Protein AF-A0A2V9WDT1-F1 (afdb_monomer_lite)

Radius of gyration: 17.05 Å; chains: 1; bounding box: 55×45×39 Å

pLDDT: mean 80.48, std 21.96, range [27.81, 98.38]

Sequence (178 aa):
SMLFNLETAIVSGTDRYPEKAPFDPPRQFPELLFRSRPVDPTNGVYPMIRESLRLLGMDITHFDSREWNPMGELISPGDRVLIKPNFVLHWNAGGGPLEAVVTHASVLRGLADYVLIALKGQGSLIIGDAPQMNCDLPTLFSRNGLEPVQLKGSSLLSSIFGKNKLITRLGSCGNASA

Foldseek 3Di:
DPDDDPQFDDDDWDPDADDDPPLAALADQQQFPDRPADHDVNHRVLVRLLVRLCSSVQQVVQPSHNLDQSCQVPAAAQDEAEDEWQDAALDDPVNDDPVVRTPANSNVLNVVRSNCSNNVLHHEYEYEYEYDLPHPPVSSCVRRVNPPDDADDDDRCCSSPNPRDHHYDYDYPDDPPD

Secondary structure (DSSP, 8-state):
---S----------SS---STT---SS--TT-S-TT----TT-THHHHHHHHHHHTTTTGGGTTSTT--TTTTT--TT-EEEE---B--SS-TTSS-GGGTB--HHHHHHHHHHHHHHHTTSSEEEE-----TT--HHHHHHHTT-TT--SSS-SHHHHHH-SS--------------

Structure (mmCIF, N/CA/C/O backbone):
data_AF-A0A2V9WDT1-F1
#
_entry.id   AF-A0A2V9WDT1-F1
#
loop_
_atom_site.group_PDB
_atom_site.id
_atom_site.type_symbol
_atom_site.label_atom_id
_atom_site.label_alt_id
_atom_site.label_comp_id
_atom_site.label_asym_id
_atom_site.label_entity_id
_atom_site.label_seq_id
_atom_site.pdbx_PDB_ins_code
_atom_site.Cartn_x
_atom_site.Cartn_y
_atom_site.Cartn_z
_atom_site.occupancy
_atom_site.B_iso_or_equiv
_atom_site.auth_seq_id
_atom_site.auth_comp_id
_atom_site.auth_asym_id
_atom_site.auth_atom_id
_atom_site.pdbx_PDB_model_num
ATOM 1 N N . SER A 1 1 ? 11.421 -26.330 14.682 1.00 53.47 1 SER A N 1
ATOM 2 C CA . SER A 1 1 ? 9.993 -26.550 14.385 1.00 53.47 1 SER A CA 1
ATOM 3 C C . SER A 1 1 ? 9.350 -25.184 14.234 1.00 53.47 1 SER A C 1
ATOM 5 O O . SER A 1 1 ? 9.122 -24.552 15.254 1.00 53.47 1 SER A O 1
ATOM 7 N N . MET A 1 2 ? 9.229 -24.635 13.018 1.00 46.28 2 MET A N 1
ATOM 8 C CA . MET A 1 2 ? 8.705 -23.263 12.855 1.00 46.28 2 MET A CA 1
ATOM 9 C C . MET A 1 2 ? 8.162 -22.956 11.443 1.00 46.28 2 MET A C 1
ATOM 11 O O . MET A 1 2 ? 8.304 -21.846 10.957 1.00 46.28 2 MET A O 1
ATOM 15 N N . LEU A 1 3 ? 7.561 -23.943 10.767 1.00 50.88 3 LEU A N 1
ATOM 16 C CA . LEU A 1 3 ? 6.839 -23.746 9.496 1.00 50.88 3 LEU A CA 1
ATOM 17 C C . LEU A 1 3 ? 5.653 -24.722 9.395 1.00 50.88 3 LEU A C 1
ATOM 19 O O . LEU A 1 3 ? 5.509 -25.446 8.417 1.00 50.88 3 LEU A O 1
ATOM 23 N N . PHE A 1 4 ? 4.826 -24.794 10.435 1.00 53.06 4 PHE A N 1
ATOM 24 C CA . PHE A 1 4 ? 3.514 -25.430 10.323 1.00 53.06 4 PHE A CA 1
ATOM 25 C C . PHE A 1 4 ? 2.459 -24.327 10.458 1.00 53.06 4 PHE A C 1
ATOM 27 O O . PHE A 1 4 ? 2.575 -23.500 11.357 1.00 53.06 4 PHE A O 1
ATOM 34 N N . ASN A 1 5 ? 1.489 -24.323 9.536 1.00 59.03 5 ASN A N 1
ATOM 35 C CA . ASN A 1 5 ? 0.434 -23.316 9.316 1.00 59.03 5 ASN A CA 1
ATOM 36 C C . ASN A 1 5 ? 0.872 -22.022 8.604 1.00 59.03 5 ASN A C 1
ATOM 38 O O . ASN A 1 5 ? 0.781 -20.929 9.152 1.00 59.03 5 ASN A O 1
ATOM 42 N N . LEU A 1 6 ? 1.304 -22.138 7.344 1.00 70.88 6 LEU A N 1
ATOM 43 C CA . LEU A 1 6 ? 1.317 -20.995 6.423 1.00 70.88 6 LEU A CA 1
ATOM 44 C C . LEU A 1 6 ? -0.105 -20.773 5.899 1.00 70.88 6 LEU A C 1
ATOM 46 O O . LEU A 1 6 ? -0.517 -21.398 4.920 1.00 70.88 6 LEU A O 1
ATOM 50 N N . GLU A 1 7 ? -0.861 -19.896 6.549 1.00 82.44 7 GLU A N 1
ATOM 51 C CA . GLU A 1 7 ? -2.095 -19.385 5.956 1.00 82.44 7 GLU A CA 1
ATOM 52 C C . GLU A 1 7 ? -1.737 -18.496 4.764 1.00 82.44 7 GLU A C 1
ATOM 54 O O . GLU A 1 7 ? -0.943 -17.562 4.867 1.00 82.44 7 GLU A O 1
ATOM 59 N N . THR A 1 8 ? -2.275 -18.842 3.597 1.00 89.75 8 THR A N 1
ATOM 60 C CA . THR A 1 8 ? -2.026 -18.127 2.344 1.00 89.75 8 THR A CA 1
ATOM 61 C C . THR A 1 8 ? -3.360 -17.721 1.744 1.00 89.75 8 THR A C 1
ATOM 63 O O . THR A 1 8 ? -4.226 -18.565 1.528 1.00 89.75 8 THR A O 1
ATOM 66 N N . ALA A 1 9 ? -3.506 -16.437 1.428 1.00 92.88 9 ALA A N 1
ATOM 67 C CA . ALA A 1 9 ? -4.610 -15.934 0.625 1.00 92.88 9 ALA A CA 1
ATOM 68 C C . ALA A 1 9 ? -4.169 -15.783 -0.835 1.00 92.88 9 ALA A C 1
ATOM 70 O O . ALA A 1 9 ? -3.092 -15.257 -1.119 1.00 92.88 9 ALA A O 1
ATOM 71 N N . ILE A 1 10 ? -5.020 -16.222 -1.762 1.00 93.69 10 ILE A N 1
ATOM 72 C CA . ILE A 1 10 ? -4.837 -16.021 -3.200 1.00 93.69 10 ILE A CA 1
ATOM 73 C C . ILE A 1 10 ? -6.048 -15.251 -3.710 1.00 93.69 10 ILE A C 1
ATOM 75 O O . ILE A 1 10 ? -7.181 -15.712 -3.582 1.00 93.69 10 ILE A O 1
ATOM 79 N N . VAL A 1 11 ? -5.799 -14.089 -4.310 1.00 95.81 11 VAL A N 1
ATOM 80 C CA . VAL A 1 11 ? -6.827 -13.252 -4.929 1.00 95.81 11 VAL A CA 1
ATOM 81 C C . VAL A 1 11 ? -6.445 -12.991 -6.378 1.00 95.81 11 VAL A C 1
ATOM 83 O O . VAL A 1 11 ? -5.292 -12.698 -6.687 1.00 95.81 11 VAL A O 1
ATOM 86 N N . SER A 1 12 ? -7.430 -13.070 -7.268 1.00 94.38 12 SER A N 1
ATOM 87 C CA . SER A 1 12 ? -7.316 -12.686 -8.676 1.00 94.38 12 SER A CA 1
ATOM 88 C C . SER A 1 12 ? -8.501 -11.790 -9.036 1.00 94.38 12 SER A C 1
ATOM 90 O O . SER A 1 12 ? -9.591 -11.975 -8.497 1.00 94.38 12 SER A O 1
ATOM 92 N N . GLY A 1 13 ? -8.294 -10.783 -9.888 1.00 91.50 13 GLY A N 1
ATOM 93 C CA . GLY A 1 13 ? -9.362 -9.824 -10.201 1.00 91.50 13 GLY A CA 1
ATOM 94 C C . GLY A 1 13 ? -9.010 -8.712 -11.190 1.00 91.50 13 GLY A C 1
ATOM 95 O O . GLY A 1 13 ? -9.912 -8.173 -11.820 1.00 91.50 13 GLY A O 1
ATOM 96 N N . THR A 1 14 ? -7.727 -8.388 -11.372 1.00 93.31 14 THR A N 1
ATOM 97 C CA . THR A 1 14 ? -7.251 -7.471 -12.420 1.00 93.31 14 THR A CA 1
ATOM 98 C C . THR A 1 14 ? -6.077 -8.081 -13.184 1.00 93.31 14 THR A C 1
ATOM 100 O O . THR A 1 14 ? -5.273 -8.809 -12.603 1.00 93.31 14 THR A O 1
ATOM 103 N N . ASP A 1 15 ? -5.987 -7.791 -14.482 1.00 91.81 15 ASP A N 1
ATOM 104 C CA . ASP A 1 15 ? -4.893 -8.200 -15.375 1.00 91.81 15 ASP A CA 1
ATOM 105 C C . ASP A 1 15 ? -3.873 -7.074 -15.624 1.00 91.81 15 ASP A C 1
ATOM 107 O O . ASP A 1 15 ? -2.843 -7.293 -16.262 1.00 91.81 15 ASP A O 1
ATOM 111 N N . ARG A 1 16 ? -4.154 -5.865 -15.123 1.00 92.19 16 ARG A N 1
ATOM 112 C CA . ARG A 1 16 ? -3.335 -4.662 -15.304 1.00 92.19 16 ARG A CA 1
ATOM 113 C C . ARG A 1 16 ? -3.258 -3.834 -14.024 1.00 92.19 16 ARG A C 1
ATOM 115 O O . ARG A 1 16 ? -4.177 -3.833 -13.200 1.00 92.19 16 ARG A O 1
ATOM 122 N N . TYR A 1 17 ? -2.155 -3.107 -13.882 1.00 94.19 17 TYR A N 1
ATOM 123 C CA . TYR A 1 17 ? -2.008 -2.064 -12.873 1.00 94.19 17 TYR A CA 1
ATOM 124 C C . TYR A 1 17 ? -2.728 -0.778 -13.320 1.00 94.19 17 TYR A C 1
ATOM 126 O O . TYR A 1 17 ? -2.768 -0.506 -14.520 1.00 94.19 17 TYR A O 1
ATOM 134 N N . PRO A 1 18 ? -3.300 0.015 -12.392 1.00 93.12 18 PRO A N 1
ATOM 135 C CA . PRO A 1 18 ? -3.836 1.333 -12.727 1.00 93.12 18 PRO A CA 1
ATOM 136 C C . PRO A 1 18 ? -2.710 2.274 -13.161 1.00 93.12 18 PRO A C 1
ATOM 138 O O . PRO A 1 18 ? -1.614 2.234 -12.605 1.00 93.12 18 PRO A O 1
ATOM 141 N N . GLU A 1 19 ? -3.000 3.152 -14.116 1.00 89.31 19 GLU A N 1
ATOM 142 C CA . GLU A 1 19 ? -2.000 4.050 -14.710 1.00 89.31 19 GLU A CA 1
ATOM 143 C C . GLU A 1 19 ? -1.877 5.384 -13.959 1.00 89.31 19 GLU A C 1
ATOM 145 O O . GLU A 1 19 ? -0.840 6.045 -14.008 1.00 89.31 19 GLU A O 1
ATOM 150 N N . LYS A 1 20 ? -2.933 5.804 -13.249 1.00 85.38 20 LYS A N 1
ATOM 151 C CA . LYS A 1 20 ? -3.026 7.155 -12.692 1.00 85.38 20 LYS A CA 1
ATOM 152 C C . LYS A 1 20 ? -2.690 7.196 -11.201 1.00 85.38 20 LYS A C 1
ATOM 154 O O . LYS A 1 20 ? -3.484 6.812 -10.342 1.00 85.38 20 LYS A O 1
ATOM 159 N N . ALA A 1 21 ? -1.537 7.774 -10.877 1.00 85.50 21 ALA A N 1
ATOM 160 C CA . ALA A 1 21 ? -1.237 8.192 -9.511 1.00 85.50 21 ALA A CA 1
ATOM 161 C C . ALA A 1 21 ? -2.290 9.221 -9.016 1.00 85.50 21 ALA A C 1
ATOM 163 O O . ALA A 1 21 ? -2.739 10.064 -9.801 1.00 85.50 21 ALA A O 1
ATOM 164 N N . PRO A 1 22 ? -2.701 9.186 -7.732 1.00 86.00 22 PRO A N 1
ATOM 165 C CA . PRO A 1 22 ? -2.081 8.457 -6.626 1.00 86.00 22 PRO A CA 1
ATOM 166 C C . PRO A 1 22 ? -2.695 7.073 -6.343 1.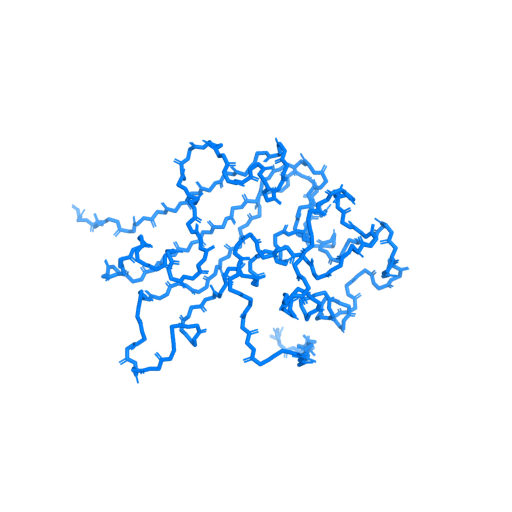00 86.00 22 PRO A C 1
ATOM 168 O O . PRO A 1 22 ? -2.628 6.606 -5.201 1.00 86.00 22 PRO A O 1
ATOM 171 N N . PHE A 1 23 ? -3.289 6.429 -7.357 1.00 90.00 23 PHE A N 1
ATOM 172 C CA . PHE A 1 23 ? -3.884 5.090 -7.268 1.00 90.00 23 PHE A CA 1
ATOM 173 C C . PHE A 1 23 ? -4.950 5.003 -6.178 1.00 90.00 23 PHE A C 1
ATOM 175 O O . PHE A 1 23 ? -4.917 4.134 -5.305 1.00 90.00 23 PHE A O 1
ATOM 182 N N . ASP A 1 24 ? -5.884 5.950 -6.194 1.00 89.38 24 ASP A N 1
ATOM 183 C CA . ASP A 1 24 ? -6.983 5.974 -5.237 1.00 89.38 24 ASP A CA 1
ATOM 184 C C . ASP A 1 24 ? -7.837 4.697 -5.323 1.00 89.38 24 ASP A C 1
ATOM 186 O O . ASP A 1 24 ? -7.845 4.015 -6.350 1.00 89.38 24 ASP A O 1
ATOM 190 N N . PRO A 1 25 ? -8.530 4.308 -4.241 1.00 92.88 25 PRO A N 1
ATOM 191 C CA . PRO A 1 25 ? -9.415 3.151 -4.282 1.00 92.88 25 PRO A CA 1
ATOM 192 C C . PRO A 1 25 ? -10.529 3.352 -5.328 1.00 92.88 25 PRO A C 1
ATOM 194 O O . PRO A 1 25 ? -10.965 4.484 -5.561 1.00 92.88 25 PRO A O 1
ATOM 197 N N . PRO A 1 26 ? -11.061 2.271 -5.925 1.00 95.44 26 PRO A N 1
ATOM 198 C CA . PRO A 1 26 ? -12.075 2.372 -6.978 1.00 95.44 26 PRO A CA 1
ATOM 199 C C . PRO A 1 26 ? -13.443 2.831 -6.488 1.00 95.44 26 PRO A C 1
ATOM 201 O O . PRO A 1 26 ? -14.308 3.203 -7.278 1.00 95.44 26 PRO A O 1
ATOM 204 N N . ARG A 1 27 ? -13.642 2.814 -5.173 1.00 94.25 27 ARG A N 1
ATOM 205 C CA . ARG A 1 27 ? -14.825 3.318 -4.489 1.00 94.25 27 ARG A CA 1
ATOM 206 C C . ARG A 1 27 ? -14.464 3.682 -3.055 1.00 94.25 27 ARG A C 1
ATOM 208 O O . ARG A 1 27 ? -13.397 3.327 -2.563 1.00 94.25 27 ARG A O 1
ATOM 215 N N . GLN A 1 28 ? -15.387 4.342 -2.371 1.00 93.06 28 GLN A N 1
ATOM 216 C CA . GLN A 1 28 ? -15.276 4.549 -0.931 1.00 93.06 28 GLN A CA 1
ATOM 217 C C . GLN A 1 28 ? -15.482 3.218 -0.199 1.00 93.06 28 GLN A C 1
ATOM 219 O O . GLN A 1 28 ? -16.480 2.536 -0.441 1.00 93.06 28 GLN A O 1
ATOM 224 N N . PHE A 1 29 ? -14.562 2.873 0.702 1.00 94.56 29 PHE A N 1
ATOM 225 C CA . PHE A 1 29 ? -14.729 1.764 1.641 1.00 94.56 29 PHE A CA 1
ATOM 226 C C . PHE A 1 29 ? -14.987 2.310 3.058 1.00 94.56 29 PHE A C 1
ATOM 228 O O . PHE A 1 29 ? -14.436 3.365 3.396 1.00 94.56 29 PHE A O 1
ATOM 235 N N . PRO A 1 30 ? -15.843 1.660 3.873 1.00 95.12 30 PRO A N 1
ATOM 236 C CA . PRO A 1 30 ? -16.267 2.183 5.176 1.00 95.12 30 PRO A CA 1
ATOM 237 C C . PRO A 1 30 ? -15.122 2.499 6.143 1.00 95.12 30 PRO A C 1
ATOM 239 O O . PRO A 1 30 ? -15.207 3.495 6.863 1.00 95.12 30 PRO A O 1
ATOM 242 N N . GLU A 1 31 ? -14.067 1.686 6.126 1.00 95.12 31 GLU A N 1
ATOM 243 C CA . GLU A 1 31 ? -12.918 1.767 7.031 1.00 95.12 31 GLU A CA 1
ATOM 244 C C . GLU A 1 31 ? -11.924 2.898 6.707 1.00 95.12 31 GLU A C 1
ATOM 246 O O . GLU A 1 31 ? -11.045 3.217 7.508 1.00 95.12 31 GLU A O 1
ATOM 251 N N . LEU A 1 32 ? -12.029 3.527 5.529 1.00 89.81 32 LEU A N 1
ATOM 252 C CA . LEU A 1 32 ? -11.040 4.518 5.105 1.00 89.81 32 LEU A CA 1
ATOM 253 C C . LEU A 1 32 ? -11.176 5.833 5.874 1.00 89.81 32 LEU A C 1
ATOM 255 O O . LEU A 1 32 ? -12.251 6.425 5.978 1.00 89.81 32 LEU A O 1
ATOM 259 N N . LEU A 1 33 ? -10.028 6.350 6.323 1.00 80.00 33 LEU A N 1
ATOM 260 C CA . LEU A 1 33 ? -9.923 7.539 7.175 1.00 80.00 33 LEU A CA 1
ATOM 261 C C . LEU A 1 33 ? -10.501 8.826 6.550 1.00 80.00 33 LEU A C 1
ATOM 263 O O . LEU A 1 33 ? -10.882 9.743 7.276 1.00 80.00 33 LEU A O 1
ATOM 267 N N . PHE A 1 34 ? -10.571 8.930 5.217 1.00 75.81 34 PHE A N 1
ATOM 268 C CA . PHE A 1 34 ? -10.927 10.171 4.516 1.00 75.81 34 PHE A CA 1
ATOM 269 C C . PHE A 1 34 ? -12.043 9.959 3.487 1.00 75.81 34 PHE A C 1
ATOM 271 O O . PHE A 1 34 ? -11.799 9.650 2.323 1.00 75.81 34 PHE A O 1
ATOM 278 N N . ARG A 1 35 ? -13.283 10.211 3.912 1.00 68.25 35 ARG A N 1
ATOM 279 C CA . ARG A 1 35 ? -14.506 9.926 3.134 1.00 68.25 35 ARG A CA 1
ATOM 280 C C . ARG A 1 35 ? -14.727 10.834 1.917 1.00 68.25 35 ARG A C 1
ATOM 282 O O . ARG A 1 35 ? -15.595 10.553 1.101 1.00 68.25 35 ARG A O 1
ATOM 289 N N . SER A 1 36 ? -13.979 11.932 1.809 1.00 72.56 36 SER A N 1
ATOM 290 C CA . SER A 1 36 ? -14.047 12.893 0.698 1.00 72.56 36 SER A CA 1
ATOM 291 C C . SER A 1 36 ? -12.921 12.720 -0.326 1.00 72.56 36 SER A C 1
ATOM 293 O O . SER A 1 36 ? -12.718 13.603 -1.160 1.00 72.56 36 SER A O 1
ATOM 295 N N . ARG A 1 37 ? -12.158 11.620 -0.261 1.00 73.94 37 ARG A N 1
ATOM 296 C CA . ARG A 1 37 ? -11.090 11.362 -1.235 1.00 73.94 37 ARG A CA 1
ATOM 297 C C . ARG A 1 37 ? -11.646 11.117 -2.643 1.00 73.94 37 ARG A C 1
ATOM 299 O O . ARG A 1 37 ? -12.739 10.561 -2.770 1.00 73.94 37 ARG A O 1
ATOM 306 N N . PRO A 1 38 ? -10.890 11.485 -3.693 1.00 82.94 38 PRO A N 1
ATOM 307 C CA . PRO A 1 38 ? -11.149 11.000 -5.041 1.00 82.94 38 PRO A CA 1
ATOM 308 C C . PRO A 1 38 ? -11.178 9.469 -5.081 1.00 82.94 38 PRO A C 1
ATOM 310 O O . PRO A 1 38 ? -10.616 8.798 -4.215 1.00 82.94 38 PRO A O 1
ATOM 313 N N . VAL A 1 39 ? -11.840 8.933 -6.100 1.00 90.75 39 VAL A N 1
ATOM 314 C CA . VAL A 1 39 ? -11.831 7.504 -6.418 1.00 90.75 39 VAL A CA 1
ATOM 315 C C . VAL A 1 39 ? -11.224 7.314 -7.801 1.00 90.75 39 VAL A C 1
ATOM 317 O O . VAL A 1 39 ? -11.393 8.172 -8.671 1.00 90.75 39 VAL A O 1
ATOM 320 N N . ASP A 1 40 ? -10.554 6.187 -8.009 1.00 91.94 40 ASP A N 1
ATOM 321 C CA . ASP A 1 40 ? -10.075 5.758 -9.323 1.00 91.94 40 ASP A CA 1
ATOM 322 C C . ASP A 1 40 ? -10.706 4.404 -9.672 1.00 91.94 40 ASP A C 1
ATOM 324 O O . ASP A 1 40 ? -10.179 3.362 -9.272 1.00 91.94 40 ASP A O 1
ATOM 328 N N . PRO A 1 41 ? -11.830 4.388 -10.419 1.00 94.19 41 PRO A N 1
ATOM 329 C CA . PRO A 1 41 ? -12.544 3.161 -10.771 1.00 94.19 41 PRO A CA 1
ATOM 330 C C . PRO A 1 41 ? -11.686 2.109 -11.487 1.00 94.19 41 PRO A C 1
ATOM 332 O O . PRO A 1 41 ? -12.072 0.943 -11.523 1.00 94.19 41 PRO A O 1
ATOM 335 N N . THR A 1 42 ? -10.539 2.501 -12.053 1.00 94.44 42 THR A N 1
ATOM 336 C CA . THR A 1 42 ? -9.623 1.594 -12.760 1.00 94.44 42 THR A CA 1
ATOM 337 C C . THR A 1 42 ? -8.685 0.836 -11.820 1.00 94.44 42 THR A C 1
ATOM 339 O O . THR A 1 42 ? -8.067 -0.150 -12.223 1.00 94.44 42 THR A O 1
ATOM 342 N N . ASN A 1 43 ? -8.596 1.233 -10.547 1.00 95.31 43 ASN A N 1
ATOM 343 C CA . ASN A 1 43 ? -7.716 0.602 -9.575 1.00 95.31 43 ASN A CA 1
ATOM 344 C C . ASN A 1 43 ? -8.287 -0.717 -9.029 1.00 95.31 43 ASN A C 1
ATOM 346 O O . ASN A 1 43 ? -8.721 -0.815 -7.878 1.00 95.31 43 ASN A O 1
ATOM 350 N N . GLY A 1 44 ? -8.227 -1.765 -9.850 1.00 96.75 44 GLY A N 1
ATOM 351 C CA . GLY A 1 44 ? -8.582 -3.132 -9.458 1.00 96.75 44 GLY A CA 1
ATOM 352 C C . GLY A 1 44 ? -7.620 -3.768 -8.445 1.00 96.75 44 GLY A C 1
ATOM 353 O O . GLY A 1 44 ? -7.970 -4.758 -7.809 1.00 96.75 44 GLY A O 1
ATOM 354 N N . VAL A 1 45 ? -6.434 -3.187 -8.235 1.00 97.25 45 VAL A N 1
ATOM 355 C CA . VAL A 1 45 ? -5.434 -3.700 -7.281 1.00 97.25 45 VAL A CA 1
ATOM 356 C C . VAL A 1 45 ? -5.871 -3.461 -5.838 1.00 97.25 45 VAL A C 1
ATOM 358 O O . VAL A 1 45 ? -5.700 -4.337 -4.992 1.00 97.25 45 VAL A O 1
ATOM 361 N N . TYR A 1 46 ? -6.479 -2.310 -5.542 1.00 96.31 46 TYR A N 1
ATOM 362 C CA . TYR A 1 46 ? -6.890 -1.973 -4.177 1.00 96.31 46 TYR A CA 1
ATOM 363 C C . TYR A 1 46 ? -7.895 -2.986 -3.586 1.00 96.31 46 TYR A C 1
ATOM 365 O O . TYR A 1 46 ? -7.633 -3.500 -2.494 1.00 96.31 46 TYR A O 1
ATOM 373 N N . PRO A 1 47 ? -9.004 -3.352 -4.271 1.00 97.25 47 PRO A N 1
ATOM 374 C CA . PRO A 1 47 ? -9.900 -4.406 -3.798 1.00 97.25 47 PRO A CA 1
ATOM 375 C C . PRO A 1 47 ? -9.208 -5.753 -3.600 1.00 97.25 47 PRO A C 1
ATOM 377 O O . PRO A 1 47 ? -9.578 -6.478 -2.685 1.00 97.25 47 PRO A O 1
ATOM 380 N N . MET A 1 48 ? -8.204 -6.088 -4.418 1.00 98.00 48 MET A N 1
ATOM 381 C CA . MET A 1 48 ? -7.469 -7.344 -4.256 1.00 98.00 48 MET A CA 1
ATOM 382 C C . MET A 1 48 ? -6.636 -7.357 -2.972 1.00 98.00 48 MET A C 1
ATOM 384 O O . MET A 1 48 ? -6.634 -8.360 -2.268 1.00 98.00 48 MET A O 1
ATOM 388 N N . ILE A 1 49 ? -5.980 -6.244 -2.620 1.00 97.50 49 ILE A N 1
ATOM 389 C CA . ILE A 1 49 ? -5.280 -6.111 -1.329 1.00 97.50 49 ILE A CA 1
ATOM 390 C C . ILE A 1 49 ? -6.268 -6.231 -0.169 1.00 97.50 49 ILE A C 1
ATOM 392 O O . ILE A 1 49 ? -6.030 -6.999 0.762 1.00 97.50 49 ILE A O 1
ATOM 396 N N . ARG A 1 50 ? -7.398 -5.521 -0.254 1.00 97.81 50 ARG A N 1
ATOM 397 C CA . ARG A 1 50 ? -8.481 -5.597 0.733 1.00 97.81 50 ARG A CA 1
ATOM 398 C C . ARG A 1 50 ? -8.973 -7.033 0.936 1.00 97.81 50 ARG A C 1
ATOM 400 O O . ARG A 1 50 ? -9.100 -7.490 2.068 1.00 97.81 50 ARG A O 1
ATOM 407 N N . GLU A 1 51 ? -9.230 -7.744 -0.154 1.00 98.06 51 GLU A N 1
ATOM 408 C CA . GLU A 1 51 ? -9.723 -9.120 -0.120 1.00 98.06 51 GLU A CA 1
ATOM 409 C C . GLU A 1 51 ? -8.681 -10.097 0.430 1.00 98.06 51 GLU A C 1
ATOM 411 O O . GLU A 1 51 ? -9.035 -10.987 1.199 1.00 98.06 51 GLU A O 1
ATOM 416 N N . SER A 1 52 ? -7.395 -9.901 0.125 1.00 97.38 52 SER A N 1
ATOM 417 C CA . SER A 1 52 ? -6.319 -10.713 0.703 1.00 97.38 52 SER A CA 1
ATOM 418 C C . SER A 1 52 ? -6.295 -10.611 2.228 1.00 97.38 52 SER A C 1
ATOM 420 O O . SER A 1 52 ? -6.212 -11.634 2.899 1.00 97.38 52 SER A O 1
ATOM 422 N N . LEU A 1 53 ? -6.433 -9.402 2.787 1.00 97.06 53 LEU A N 1
ATOM 423 C CA . LEU A 1 53 ? -6.483 -9.200 4.242 1.00 97.06 53 LEU A CA 1
ATOM 424 C C . LEU A 1 53 ? -7.712 -9.875 4.869 1.00 97.06 53 LEU A C 1
ATOM 426 O O . LEU A 1 53 ? -7.604 -10.504 5.919 1.00 97.06 53 LEU A O 1
ATOM 430 N N . ARG A 1 54 ? -8.868 -9.808 4.195 1.00 97.62 54 ARG A N 1
ATOM 431 C CA . ARG A 1 54 ? -10.092 -10.499 4.628 1.00 97.62 54 ARG A CA 1
ATOM 432 C C . ARG A 1 54 ? -9.928 -12.022 4.617 1.00 97.62 54 ARG A C 1
ATOM 434 O O . ARG A 1 54 ? -10.353 -12.684 5.559 1.00 97.62 54 ARG A O 1
ATOM 441 N N . LEU A 1 55 ? -9.341 -12.581 3.557 1.00 96.75 55 LEU A N 1
ATOM 442 C CA . LEU A 1 55 ? -9.113 -14.025 3.416 1.00 96.75 55 LEU A CA 1
ATOM 443 C C . LEU A 1 55 ? -8.086 -14.562 4.417 1.00 96.75 55 LEU A C 1
ATOM 445 O O . LEU A 1 55 ? -8.209 -15.708 4.835 1.00 96.75 55 LEU A O 1
ATOM 449 N N . LEU A 1 56 ? -7.130 -13.732 4.838 1.00 95.44 56 LEU A N 1
ATOM 450 C CA . LEU A 1 56 ? -6.222 -14.018 5.953 1.00 95.44 56 LEU A CA 1
ATOM 451 C C . LEU A 1 56 ? -6.907 -13.916 7.332 1.00 95.44 56 LEU A C 1
ATOM 453 O O . LEU A 1 56 ? -6.238 -14.004 8.353 1.00 95.44 56 LEU A O 1
ATOM 457 N N . GLY A 1 57 ? -8.224 -13.678 7.387 1.00 95.69 57 GLY A N 1
ATOM 458 C CA . GLY A 1 57 ? -8.988 -13.607 8.636 1.00 95.69 57 GLY A CA 1
ATOM 459 C C . GLY A 1 57 ? -8.713 -12.361 9.479 1.00 95.69 57 GLY A C 1
ATOM 460 O O . GLY A 1 57 ? -9.195 -12.271 10.608 1.00 95.69 57 GLY A O 1
ATOM 461 N N . MET A 1 58 ? -7.973 -11.389 8.943 1.00 96.19 58 MET A N 1
ATOM 462 C CA . MET A 1 58 ? -7.488 -10.247 9.707 1.00 96.19 58 MET A CA 1
ATOM 463 C C . MET A 1 58 ? -8.642 -9.322 10.101 1.00 96.19 58 MET A C 1
ATOM 465 O O . MET A 1 58 ? -9.274 -8.689 9.248 1.00 96.19 58 MET A O 1
ATOM 469 N N . ASP A 1 59 ? -8.913 -9.254 11.406 1.00 97.56 59 ASP A N 1
ATOM 470 C CA . ASP A 1 59 ? -10.008 -8.480 11.998 1.00 97.56 59 ASP A CA 1
ATOM 471 C C . ASP A 1 59 ? -11.383 -8.766 11.355 1.00 97.56 59 ASP A C 1
ATOM 473 O O . ASP A 1 59 ? -12.198 -7.874 11.104 1.00 97.56 59 ASP A O 1
ATOM 477 N N . ILE A 1 60 ? -11.649 -10.038 11.033 1.00 97.12 60 ILE A N 1
ATOM 478 C CA . ILE A 1 60 ? -12.830 -10.433 10.248 1.00 97.12 60 ILE A CA 1
ATOM 479 C C . ILE A 1 60 ? -14.165 -10.022 10.891 1.00 97.12 60 ILE A C 1
ATOM 481 O O . ILE A 1 60 ? -15.142 -9.785 10.183 1.00 97.12 60 ILE A O 1
ATOM 485 N N . THR A 1 61 ? -14.218 -9.894 12.221 1.00 97.94 61 THR A N 1
ATOM 486 C CA . THR A 1 61 ? -15.430 -9.510 12.963 1.00 97.94 61 THR A CA 1
ATOM 487 C C . THR A 1 61 ? -15.887 -8.083 12.680 1.00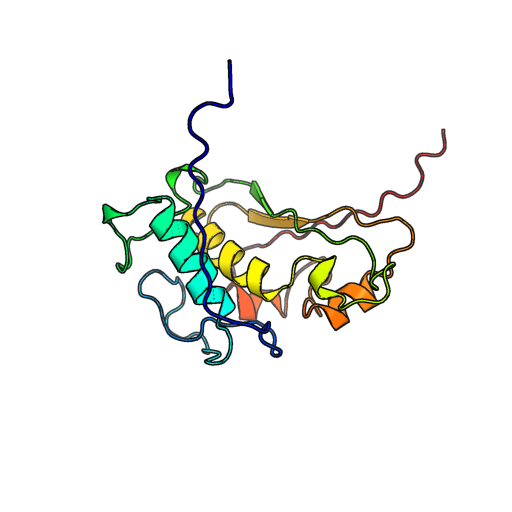 97.94 61 THR A C 1
ATOM 489 O O . THR A 1 61 ? -17.059 -7.779 12.890 1.00 97.94 61 THR A O 1
ATOM 492 N N . HIS A 1 62 ? -14.987 -7.220 12.204 1.00 98.38 62 HIS A N 1
ATOM 493 C CA . HIS A 1 62 ? -15.293 -5.838 11.839 1.00 98.38 62 HIS A CA 1
ATOM 494 C C . HIS A 1 62 ? -15.287 -5.613 10.322 1.00 98.38 62 HIS A C 1
ATOM 496 O O . HIS A 1 62 ? -15.458 -4.482 9.880 1.00 98.38 62 HIS A O 1
ATOM 502 N N . PHE A 1 63 ? -15.103 -6.656 9.501 1.00 98.19 63 PHE A N 1
ATOM 503 C CA . PHE A 1 63 ? -15.021 -6.503 8.048 1.00 98.19 63 PHE A CA 1
ATOM 504 C C . PHE A 1 63 ? -16.222 -5.739 7.464 1.00 98.19 63 PHE A C 1
ATOM 506 O O . PHE A 1 63 ? -17.372 -5.977 7.826 1.00 98.19 63 PHE A O 1
ATOM 513 N N . ASP A 1 64 ? -15.936 -4.839 6.519 1.00 96.81 64 ASP A N 1
ATOM 514 C CA . ASP A 1 64 ? -16.910 -3.940 5.884 1.00 96.81 64 ASP A CA 1
ATOM 515 C C . ASP A 1 64 ? -17.590 -2.935 6.833 1.00 96.81 64 ASP A C 1
ATOM 517 O O . ASP A 1 64 ? -18.622 -2.347 6.504 1.00 96.81 64 ASP A O 1
ATOM 521 N N . SER A 1 65 ? -16.981 -2.675 7.992 1.00 97.56 65 SER A N 1
ATOM 522 C CA . SER A 1 65 ? -17.390 -1.628 8.926 1.00 97.56 65 SER A CA 1
ATOM 523 C C . SER A 1 65 ? -16.341 -0.515 9.035 1.00 97.56 65 SER A C 1
ATOM 525 O O . SER A 1 65 ? -15.246 -0.591 8.477 1.00 97.56 65 SER A O 1
ATOM 527 N N . ARG A 1 66 ? -16.678 0.568 9.746 1.00 96.00 66 ARG A N 1
ATOM 528 C CA . ARG A 1 66 ? -15.730 1.670 10.003 1.00 96.00 66 ARG A CA 1
ATOM 529 C C . ARG A 1 66 ? -14.628 1.276 10.979 1.00 96.00 66 ARG A C 1
ATOM 531 O O . ARG A 1 66 ? -13.604 1.946 11.057 1.00 96.00 66 ARG A O 1
ATOM 538 N N . GLU A 1 67 ? -14.894 0.244 11.759 1.00 97.31 67 GLU A N 1
ATOM 539 C CA . GLU A 1 67 ? -14.041 -0.278 12.809 1.00 97.31 67 GLU A CA 1
ATOM 540 C C . GLU A 1 67 ? -13.014 -1.273 12.262 1.00 97.31 67 GLU A C 1
ATOM 542 O O . GLU A 1 67 ? -12.076 -1.594 12.988 1.00 97.31 67 GLU A O 1
ATOM 547 N N . TRP A 1 68 ? -13.145 -1.710 10.998 1.00 98.38 68 TRP A N 1
ATOM 548 C CA . TRP A 1 68 ? -12.227 -2.680 10.416 1.00 98.38 68 TRP A CA 1
ATOM 549 C C . TRP A 1 68 ? -10.794 -2.155 10.362 1.00 98.38 68 TRP A C 1
ATOM 551 O O . TRP A 1 68 ? -10.468 -1.191 9.662 1.00 98.38 68 TRP A O 1
ATOM 561 N N . ASN A 1 69 ? -9.922 -2.835 11.086 1.00 98.00 69 ASN A N 1
ATOM 562 C CA . ASN A 1 69 ? -8.512 -2.544 11.209 1.00 98.00 69 ASN A CA 1
ATOM 563 C C . ASN A 1 69 ? -7.711 -3.842 11.032 1.00 98.00 69 ASN A C 1
ATOM 565 O O . ASN A 1 69 ? -7.170 -4.375 12.005 1.00 98.00 69 ASN A O 1
ATOM 569 N N . PRO A 1 70 ? -7.578 -4.343 9.790 1.00 97.38 70 PRO A N 1
ATOM 570 C CA . PRO A 1 70 ? -6.925 -5.625 9.534 1.00 97.38 70 PRO A CA 1
ATOM 571 C C . PRO A 1 70 ? -5.449 -5.646 9.955 1.00 97.38 70 PRO A C 1
ATOM 573 O O . PRO A 1 70 ? -4.900 -6.705 10.206 1.00 97.38 70 PRO A O 1
ATOM 576 N N . MET A 1 71 ? -4.785 -4.495 10.083 1.00 97.12 71 MET A N 1
ATOM 577 C CA . MET A 1 71 ? -3.390 -4.433 10.542 1.00 97.12 71 MET A CA 1
ATOM 578 C C . MET A 1 71 ? -3.258 -4.238 12.062 1.00 97.12 71 MET A C 1
ATOM 580 O O . MET A 1 71 ? -2.142 -4.160 12.572 1.00 97.12 71 MET A O 1
ATOM 584 N N . GLY A 1 72 ? -4.373 -4.149 12.795 1.00 96.88 72 GLY A N 1
ATOM 585 C CA . GLY A 1 72 ? -4.403 -3.763 14.208 1.00 96.88 72 GLY A CA 1
ATOM 586 C C . GLY A 1 72 ? -3.771 -4.756 15.179 1.00 96.88 72 GLY A C 1
ATOM 587 O O . GLY A 1 72 ? -3.336 -4.349 16.250 1.00 96.88 72 GLY A O 1
ATOM 588 N N . GLU A 1 73 ? -3.685 -6.032 14.808 1.00 93.50 73 GLU A N 1
ATOM 589 C CA . GLU A 1 73 ? -2.980 -7.045 15.607 1.00 93.50 73 GLU A CA 1
ATOM 590 C C . GLU A 1 73 ? -1.455 -6.981 15.427 1.00 93.50 73 GLU A C 1
ATOM 592 O O . GLU A 1 73 ? -0.709 -7.445 16.286 1.00 93.50 73 GLU A O 1
ATOM 597 N N . LEU A 1 74 ? -0.984 -6.390 14.322 1.00 96.25 74 LEU A N 1
ATOM 598 C CA . LEU A 1 74 ? 0.436 -6.308 13.965 1.00 96.25 74 LEU A CA 1
ATOM 599 C C . LEU A 1 74 ? 1.052 -4.940 14.271 1.00 96.25 74 LEU A C 1
ATOM 601 O O . LEU A 1 74 ? 2.263 -4.839 14.456 1.00 96.25 74 LEU A O 1
ATOM 605 N N . ILE A 1 75 ? 0.236 -3.883 14.257 1.00 97.75 75 ILE A N 1
ATOM 606 C CA . ILE A 1 75 ? 0.677 -2.490 14.331 1.00 97.75 75 ILE A CA 1
ATOM 607 C C . ILE A 1 75 ? -0.104 -1.777 15.428 1.00 97.75 75 ILE A C 1
ATOM 609 O O . ILE A 1 75 ? -1.332 -1.668 15.372 1.00 97.75 75 ILE A O 1
ATOM 613 N N . SER A 1 76 ? 0.627 -1.223 16.391 1.00 97.38 76 SER A N 1
ATOM 614 C CA . SER A 1 76 ? 0.082 -0.388 17.456 1.00 97.38 76 SER A CA 1
ATOM 615 C C . SER A 1 76 ? 0.213 1.106 17.126 1.00 97.38 76 SER A C 1
ATOM 617 O O . SER A 1 76 ? 1.180 1.533 16.484 1.00 97.38 76 SER A O 1
ATOM 619 N N . PRO A 1 77 ? -0.722 1.959 17.589 1.00 95.62 77 PRO A N 1
ATOM 620 C CA . PRO A 1 77 ? -0.545 3.406 17.527 1.00 95.62 77 PRO A CA 1
ATOM 621 C C . PRO A 1 77 ? 0.775 3.834 18.181 1.00 95.62 77 PRO A C 1
ATOM 623 O O . PRO A 1 77 ? 1.065 3.452 19.312 1.00 95.62 77 PRO A O 1
ATOM 626 N N . GLY A 1 78 ? 1.562 4.651 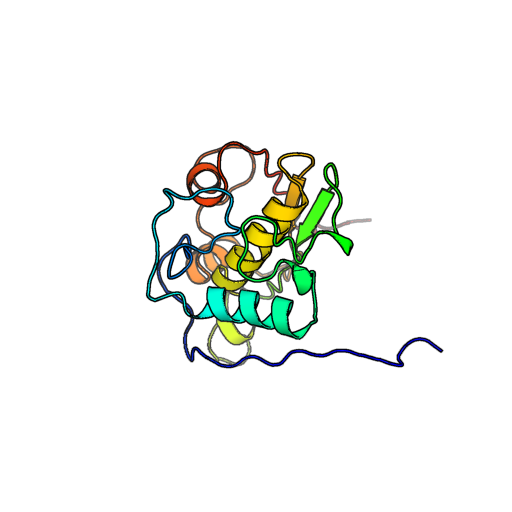17.479 1.00 90.25 78 GLY A N 1
ATOM 627 C CA . GLY A 1 78 ? 2.888 5.092 17.931 1.00 90.25 78 GLY A CA 1
ATOM 628 C C . GLY A 1 78 ? 4.057 4.347 17.281 1.00 90.25 78 GLY A C 1
ATOM 629 O O . GLY A 1 78 ? 5.181 4.860 17.313 1.00 90.25 78 GLY A O 1
ATOM 630 N N . ASP A 1 79 ? 3.801 3.211 16.630 1.00 95.00 79 ASP A N 1
ATOM 631 C CA . ASP A 1 79 ? 4.839 2.415 15.980 1.00 95.00 79 ASP A CA 1
ATOM 632 C C . ASP A 1 79 ? 5.508 3.131 14.800 1.00 95.00 79 ASP A C 1
ATOM 634 O O . ASP A 1 79 ? 4.974 4.048 14.162 1.00 95.00 79 ASP A O 1
ATOM 638 N N . ARG A 1 80 ? 6.723 2.673 14.487 1.00 92.44 80 ARG A N 1
ATOM 639 C CA . ARG A 1 80 ? 7.443 3.036 13.264 1.00 92.44 80 ARG A CA 1
ATOM 640 C C . ARG A 1 80 ? 7.425 1.850 12.312 1.00 92.44 80 ARG A C 1
ATOM 642 O O . ARG A 1 80 ? 8.177 0.899 12.498 1.00 92.44 80 ARG A O 1
ATOM 649 N N . VAL A 1 81 ? 6.582 1.927 11.292 1.00 92.31 81 VAL A N 1
ATOM 650 C CA . VAL A 1 81 ? 6.342 0.831 10.347 1.00 92.31 81 VAL A CA 1
ATOM 651 C C . VAL A 1 81 ? 7.157 1.059 9.080 1.00 92.31 81 VAL A C 1
ATOM 653 O O . VAL A 1 81 ? 7.107 2.145 8.506 1.00 92.31 81 VAL A O 1
ATOM 656 N N . LEU A 1 82 ? 7.886 0.039 8.625 1.00 91.50 82 LEU A N 1
ATOM 657 C CA . LEU A 1 82 ? 8.580 0.031 7.336 1.00 91.50 82 LEU A CA 1
ATOM 658 C C . LEU A 1 82 ? 7.852 -0.903 6.366 1.00 91.50 82 LEU A C 1
ATOM 660 O O . LEU A 1 82 ? 7.765 -2.101 6.614 1.00 91.50 82 LEU A O 1
ATOM 664 N N . ILE A 1 83 ? 7.401 -0.372 5.231 1.00 91.19 83 ILE A N 1
ATOM 665 C CA . ILE A 1 83 ? 7.054 -1.182 4.062 1.00 91.19 83 ILE A CA 1
ATOM 666 C C . ILE A 1 83 ? 8.298 -1.266 3.181 1.00 91.19 83 ILE A C 1
ATOM 668 O O . ILE A 1 83 ? 8.792 -0.242 2.700 1.00 91.19 83 ILE A O 1
ATOM 672 N N . LYS A 1 84 ? 8.780 -2.493 2.965 1.00 92.62 84 LYS A N 1
ATOM 673 C CA . LYS A 1 84 ? 9.900 -2.799 2.073 1.00 92.62 84 LYS A CA 1
ATOM 674 C C . LYS A 1 84 ? 9.369 -3.297 0.721 1.00 92.62 84 LYS A C 1
ATOM 676 O O . LYS A 1 84 ? 9.083 -4.491 0.609 1.00 92.62 84 LYS A O 1
ATOM 681 N N . PRO A 1 85 ? 9.199 -2.430 -0.298 1.00 90.31 85 PRO A N 1
ATOM 682 C CA . PRO A 1 85 ? 8.874 -2.884 -1.651 1.00 90.31 85 PRO A CA 1
ATOM 683 C C . PRO A 1 85 ? 10.023 -3.709 -2.224 1.00 90.31 85 PRO A C 1
ATOM 685 O O . PRO A 1 85 ? 11.095 -3.761 -1.642 1.00 90.31 85 PRO A O 1
ATOM 688 N N . ASN A 1 86 ? 9.823 -4.343 -3.371 1.00 92.25 86 ASN A N 1
ATOM 689 C CA . ASN A 1 86 ? 10.902 -4.882 -4.186 1.00 92.25 86 ASN A CA 1
ATOM 690 C C . ASN A 1 86 ? 11.222 -3.890 -5.312 1.00 92.25 86 ASN A C 1
ATOM 692 O O . ASN A 1 86 ? 10.461 -3.784 -6.265 1.00 92.25 86 ASN A O 1
ATOM 696 N N . PHE A 1 87 ? 12.317 -3.151 -5.213 1.00 89.06 87 PHE A N 1
ATOM 697 C CA . PHE A 1 87 ? 12.829 -2.223 -6.217 1.00 89.06 87 PHE A CA 1
ATOM 698 C C . PHE A 1 87 ? 14.208 -2.718 -6.648 1.00 89.06 87 PHE A C 1
ATOM 700 O O . PHE A 1 87 ? 15.192 -2.510 -5.952 1.00 89.06 87 PHE A O 1
ATOM 707 N N . VAL A 1 88 ? 14.290 -3.418 -7.780 1.00 88.44 88 VAL A N 1
ATOM 708 C CA . VAL A 1 88 ? 15.544 -4.055 -8.220 1.00 88.44 88 VAL A CA 1
ATOM 709 C C . VAL A 1 88 ? 16.336 -3.123 -9.135 1.00 88.44 88 VAL A C 1
ATOM 711 O O . VAL A 1 88 ? 17.373 -2.590 -8.744 1.00 88.44 88 VAL A O 1
ATOM 714 N N . LEU A 1 89 ? 15.825 -2.919 -10.350 1.00 89.50 89 LEU A N 1
ATOM 715 C CA . LEU A 1 89 ? 16.371 -2.050 -11.388 1.00 89.50 89 LEU A CA 1
ATOM 716 C C . LEU A 1 89 ? 15.222 -1.262 -12.026 1.00 89.50 89 LEU A C 1
ATOM 718 O O . LEU A 1 89 ? 14.070 -1.686 -12.004 1.00 89.50 89 LEU A O 1
ATOM 722 N N . HIS A 1 90 ? 15.549 -0.140 -12.660 1.00 91.69 90 HIS A N 1
ATOM 723 C CA . HIS A 1 90 ? 14.625 0.706 -13.426 1.00 91.69 90 HIS A CA 1
ATOM 724 C C . HIS A 1 90 ? 14.213 0.104 -14.785 1.00 91.69 90 HIS A C 1
ATOM 726 O O . HIS A 1 90 ? 13.546 0.758 -15.590 1.00 91.69 90 HIS A O 1
ATOM 732 N N . TRP A 1 91 ? 14.628 -1.134 -15.058 1.00 92.88 91 TRP A N 1
ATOM 733 C CA . TRP A 1 91 ? 14.337 -1.920 -16.253 1.00 92.88 91 TRP A CA 1
ATOM 734 C C . TRP A 1 91 ? 14.351 -3.415 -15.898 1.00 92.88 91 TRP A C 1
ATOM 736 O O . TRP A 1 91 ? 14.885 -3.815 -14.863 1.00 92.88 91 TRP A O 1
ATOM 746 N N . ASN A 1 92 ? 13.767 -4.248 -16.757 1.00 94.12 92 ASN A N 1
ATOM 747 C CA . ASN A 1 92 ? 13.763 -5.696 -16.582 1.00 94.12 92 ASN A CA 1
ATOM 748 C C . ASN A 1 92 ? 14.922 -6.337 -17.360 1.00 94.12 92 ASN A C 1
ATOM 750 O O . ASN A 1 92 ? 14.917 -6.329 -18.591 1.00 94.12 92 ASN A O 1
ATOM 754 N N . ALA A 1 93 ? 15.872 -6.942 -16.638 1.00 90.06 93 ALA A N 1
ATOM 755 C CA . ALA A 1 93 ? 17.035 -7.628 -17.206 1.00 90.06 93 ALA A CA 1
ATOM 756 C C . ALA A 1 93 ? 16.700 -8.745 -18.203 1.00 90.06 93 ALA A C 1
ATOM 758 O O . ALA A 1 93 ? 17.461 -8.991 -19.136 1.00 90.06 93 ALA A O 1
ATOM 759 N N . GLY A 1 94 ? 15.545 -9.386 -18.031 1.00 91.94 94 GLY A N 1
ATOM 760 C CA . GLY A 1 94 ? 15.039 -10.424 -18.926 1.00 91.94 94 GLY A CA 1
ATOM 761 C C . GLY A 1 94 ? 14.257 -9.899 -20.133 1.00 91.94 94 GLY A C 1
ATOM 762 O O . GLY A 1 94 ? 13.692 -10.706 -20.863 1.00 91.94 94 GLY A O 1
ATOM 763 N N . GLY A 1 95 ? 14.169 -8.578 -20.338 1.00 92.38 95 GLY A N 1
ATOM 764 C CA . GLY A 1 95 ? 13.463 -7.969 -21.476 1.00 92.38 95 GLY A CA 1
ATOM 765 C C . GLY A 1 95 ? 11.934 -7.909 -21.349 1.00 92.38 95 GLY A C 1
ATOM 766 O O . GLY A 1 95 ? 11.259 -7.541 -22.306 1.00 92.38 95 GLY A O 1
ATOM 767 N N . GLY A 1 96 ? 11.380 -8.268 -20.188 1.00 92.50 96 GLY A N 1
ATOM 768 C CA . GLY A 1 96 ? 9.941 -8.221 -19.912 1.00 92.50 96 GLY A CA 1
ATOM 769 C C . GLY A 1 96 ? 9.430 -6.865 -19.393 1.00 92.50 96 GLY A C 1
ATOM 770 O O . GLY A 1 96 ? 10.179 -5.886 -19.338 1.00 92.50 96 GLY A O 1
ATOM 771 N N . PRO A 1 97 ? 8.158 -6.801 -18.958 1.00 91.88 97 PRO A N 1
ATOM 772 C CA . PRO A 1 97 ? 7.603 -5.616 -18.304 1.00 91.88 97 PRO A CA 1
ATOM 773 C C . PRO A 1 97 ? 8.354 -5.289 -17.003 1.00 91.88 97 PRO A C 1
ATOM 775 O O . PRO A 1 97 ? 8.870 -6.187 -16.327 1.00 91.88 97 PRO A O 1
ATOM 778 N N . LEU A 1 98 ? 8.428 -4.003 -16.645 1.00 91.56 98 LEU A N 1
ATOM 779 C CA . LEU A 1 98 ? 9.128 -3.540 -15.438 1.00 91.56 98 LEU A CA 1
ATOM 780 C C . LEU A 1 98 ? 8.436 -4.063 -14.172 1.00 91.56 98 LEU A C 1
ATOM 782 O O . LEU A 1 98 ? 9.085 -4.476 -13.216 1.00 91.56 98 LEU A O 1
ATOM 786 N N . GLU A 1 99 ? 7.112 -4.108 -14.201 1.00 90.75 99 GLU A N 1
ATOM 787 C CA . GLU A 1 99 ? 6.222 -4.492 -13.109 1.00 90.75 99 GLU A CA 1
ATOM 788 C C . GLU A 1 99 ? 6.379 -5.966 -12.706 1.00 90.75 99 GLU A C 1
ATOM 790 O O . GLU A 1 99 ? 5.960 -6.359 -11.622 1.00 90.75 99 GLU A O 1
ATOM 795 N N . ALA A 1 100 ? 7.013 -6.787 -13.551 1.00 90.38 100 ALA A N 1
ATOM 796 C CA . ALA A 1 100 ? 7.360 -8.166 -13.211 1.00 90.38 100 ALA A CA 1
ATOM 797 C C . ALA A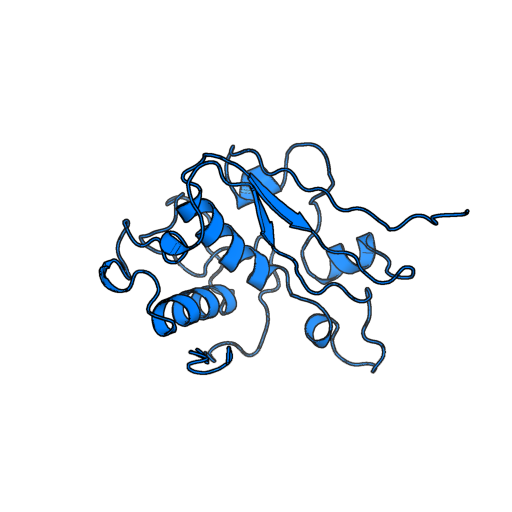 1 100 ? 8.567 -8.264 -12.262 1.00 90.38 100 ALA A C 1
ATOM 799 O O . ALA A 1 100 ? 8.776 -9.305 -11.643 1.00 90.38 100 ALA A O 1
ATOM 800 N N . VAL A 1 101 ? 9.375 -7.204 -12.159 1.00 91.25 101 VAL A N 1
ATOM 801 C CA . VAL A 1 101 ? 10.601 -7.185 -11.345 1.00 91.25 101 VAL A CA 1
ATOM 802 C C . VAL A 1 101 ? 10.591 -6.104 -10.268 1.00 91.25 101 VAL A C 1
ATOM 804 O O . VAL A 1 101 ? 11.532 -6.036 -9.477 1.00 91.25 101 VAL A O 1
ATOM 807 N N . VAL A 1 102 ? 9.536 -5.286 -10.189 1.00 92.44 102 VAL A N 1
ATOM 808 C CA . VAL A 1 102 ? 9.373 -4.275 -9.137 1.00 92.44 102 VAL A CA 1
ATOM 809 C C . VAL A 1 102 ? 7.969 -4.270 -8.537 1.00 92.44 102 VAL A C 1
ATOM 811 O O . VAL A 1 102 ? 6.990 -4.569 -9.212 1.00 92.44 102 VAL A O 1
ATOM 814 N N . THR A 1 103 ? 7.847 -3.887 -7.267 1.00 93.00 103 THR A N 1
ATOM 815 C CA . THR A 1 103 ? 6.543 -3.656 -6.634 1.00 93.00 103 THR A CA 1
ATOM 816 C C . THR A 1 103 ? 5.921 -2.378 -7.187 1.00 93.00 103 THR A C 1
ATOM 818 O O . THR A 1 103 ? 6.460 -1.288 -7.001 1.00 93.00 103 THR A O 1
ATOM 821 N N . HIS A 1 104 ? 4.768 -2.504 -7.840 1.00 93.50 104 HIS A N 1
ATOM 822 C CA . HIS A 1 104 ? 4.034 -1.359 -8.371 1.00 93.50 104 HIS A CA 1
ATOM 823 C C . HIS A 1 104 ? 3.471 -0.465 -7.249 1.00 93.50 104 HIS A C 1
ATOM 825 O O . HIS A 1 104 ? 3.028 -0.956 -6.204 1.00 93.50 104 HIS A O 1
ATOM 831 N N . ALA A 1 105 ? 3.429 0.852 -7.466 1.00 91.81 105 ALA A N 1
ATOM 832 C CA . ALA A 1 105 ? 3.004 1.814 -6.448 1.00 91.81 105 ALA A CA 1
ATOM 833 C C . ALA A 1 105 ? 1.541 1.654 -5.999 1.00 91.81 105 ALA A C 1
ATOM 835 O O . ALA A 1 105 ? 1.218 1.952 -4.851 1.00 91.81 105 ALA A O 1
ATOM 836 N N . SER A 1 106 ? 0.658 1.125 -6.848 1.00 94.00 106 SER A N 1
ATOM 837 C CA . SER A 1 106 ? -0.736 0.844 -6.466 1.00 94.00 106 SER A CA 1
ATOM 838 C C . SER A 1 106 ? -0.865 -0.224 -5.367 1.00 94.00 106 SER A C 1
ATOM 840 O O . SER A 1 106 ? -1.774 -0.143 -4.541 1.00 94.00 106 SER A O 1
ATOM 842 N N . VAL A 1 107 ? 0.067 -1.185 -5.301 1.00 95.62 107 VAL A N 1
ATOM 843 C CA . VAL A 1 107 ? 0.145 -2.174 -4.208 1.00 95.62 107 VAL A CA 1
ATOM 844 C C . VAL A 1 107 ? 0.536 -1.475 -2.909 1.00 95.62 107 VAL A C 1
ATOM 846 O O . VAL A 1 107 ? -0.093 -1.672 -1.869 1.00 95.62 107 VAL A O 1
ATOM 849 N N . LEU A 1 108 ? 1.549 -0.606 -2.985 1.00 92.62 108 LEU A N 1
ATOM 850 C CA . LEU A 1 108 ? 2.009 0.186 -1.846 1.00 92.62 108 LEU A CA 1
ATOM 851 C C . LEU A 1 108 ? 0.920 1.117 -1.337 1.00 92.62 108 LEU A C 1
ATOM 853 O O . LEU A 1 108 ? 0.784 1.272 -0.128 1.00 92.62 108 LEU A O 1
ATOM 857 N N . ARG A 1 109 ? 0.120 1.695 -2.237 1.00 92.06 109 ARG A N 1
ATOM 858 C CA . ARG A 1 109 ? -0.994 2.555 -1.855 1.00 92.06 109 ARG A CA 1
ATOM 859 C C . ARG A 1 109 ? -2.028 1.813 -1.008 1.00 92.06 109 ARG A C 1
ATOM 861 O O . ARG A 1 109 ? -2.387 2.318 0.054 1.00 92.06 109 ARG A O 1
ATOM 868 N N . GLY A 1 110 ? -2.457 0.625 -1.441 1.00 92.50 110 GLY A N 1
ATOM 869 C CA . GLY A 1 110 ? -3.404 -0.200 -0.684 1.00 92.50 110 GLY A CA 1
ATOM 870 C C . GLY A 1 110 ? -2.872 -0.577 0.701 1.00 92.50 110 GLY A C 1
ATOM 871 O O . GLY A 1 110 ? -3.549 -0.367 1.703 1.00 92.50 110 GLY A O 1
ATOM 872 N N . LEU A 1 111 ? -1.627 -1.060 0.778 1.00 95.19 111 LEU A N 1
ATOM 873 C CA . LEU A 1 111 ? -0.998 -1.411 2.058 1.00 95.19 111 LEU A CA 1
ATOM 874 C C . LEU A 1 111 ? -0.814 -0.197 2.978 1.00 95.19 111 LEU A C 1
ATOM 876 O O . LEU A 1 111 ? -1.071 -0.290 4.177 1.00 95.19 111 LEU A O 1
ATOM 880 N N . ALA A 1 112 ? -0.391 0.943 2.430 1.00 92.75 112 ALA A N 1
ATOM 881 C CA . ALA A 1 112 ? -0.171 2.159 3.202 1.00 92.75 112 ALA A CA 1
ATOM 882 C C . ALA A 1 112 ? -1.458 2.663 3.866 1.00 92.75 112 ALA A C 1
ATOM 884 O O . ALA A 1 112 ? -1.413 3.043 5.034 1.00 92.75 112 ALA A O 1
ATOM 885 N N . ASP A 1 113 ? -2.600 2.631 3.169 1.00 92.88 113 ASP A N 1
ATOM 886 C CA . ASP A 1 113 ? -3.878 3.049 3.757 1.00 92.88 113 ASP A CA 1
ATOM 887 C C . ASP A 1 113 ? -4.249 2.171 4.976 1.00 92.88 113 ASP A C 1
ATOM 889 O O . ASP A 1 113 ? -4.602 2.716 6.024 1.00 92.88 113 ASP A O 1
ATOM 893 N N . TYR A 1 114 ? -4.063 0.844 4.915 1.00 96.25 114 TYR A N 1
ATOM 894 C CA . TYR A 1 114 ? -4.329 -0.048 6.059 1.00 96.25 114 TYR A CA 1
ATOM 895 C C . TYR A 1 114 ? -3.317 0.088 7.206 1.00 96.25 114 TYR A C 1
ATOM 897 O O . TYR A 1 114 ? -3.705 0.022 8.374 1.00 96.25 114 TYR A O 1
ATOM 905 N N . VAL A 1 115 ? -2.039 0.355 6.913 1.00 95.88 115 VAL A N 1
ATOM 906 C CA . VAL A 1 115 ? -1.057 0.706 7.957 1.00 95.88 115 VAL A CA 1
ATOM 907 C C . VAL A 1 115 ? -1.465 1.996 8.672 1.00 95.88 115 VAL A C 1
ATOM 909 O O . VAL A 1 115 ? -1.381 2.089 9.896 1.00 95.88 115 VAL A O 1
ATOM 912 N N . LEU A 1 116 ? -1.929 3.002 7.929 1.00 92.81 116 LEU A N 1
ATOM 913 C CA . LEU A 1 116 ? -2.341 4.280 8.509 1.00 92.81 116 LEU A CA 1
ATOM 914 C C . LEU A 1 116 ? -3.609 4.164 9.362 1.00 92.81 116 LEU A C 1
ATOM 916 O O . LEU A 1 116 ? -3.701 4.863 10.375 1.00 92.81 116 LEU A O 1
ATOM 920 N N . ILE A 1 117 ? -4.546 3.282 8.993 1.00 94.12 117 ILE A N 1
ATOM 921 C CA . ILE A 1 117 ? -5.697 2.925 9.838 1.00 94.12 117 ILE A CA 1
ATOM 922 C C . ILE A 1 117 ? -5.204 2.394 11.193 1.00 94.12 117 ILE A C 1
ATOM 924 O O . ILE A 1 117 ? -5.616 2.915 12.232 1.00 94.12 117 ILE A O 1
ATOM 928 N N . ALA A 1 118 ? -4.262 1.444 11.196 1.00 96.56 118 ALA A N 1
ATOM 929 C CA . ALA A 1 118 ? -3.735 0.856 12.430 1.00 96.56 118 ALA A CA 1
ATOM 930 C C . ALA A 1 118 ? -2.944 1.847 13.297 1.00 96.56 118 ALA A C 1
ATOM 932 O O . ALA A 1 118 ? -3.092 1.857 14.520 1.00 96.56 118 ALA A O 1
ATOM 933 N N . LEU A 1 119 ? -2.164 2.737 12.675 1.00 92.69 119 LEU A N 1
ATOM 934 C CA . LEU A 1 119 ? -1.399 3.770 13.383 1.00 92.69 119 LEU A CA 1
ATOM 935 C C . LEU A 1 119 ? -2.291 4.814 14.077 1.00 92.69 119 LEU A C 1
ATOM 937 O O . LEU A 1 119 ? -1.834 5.491 14.999 1.00 92.69 119 LEU A O 1
ATOM 941 N N . LYS A 1 120 ? -3.549 4.994 13.644 1.00 90.31 120 LYS A N 1
ATOM 942 C CA . LYS A 1 120 ? -4.509 5.958 14.229 1.00 90.31 120 LYS A CA 1
ATOM 943 C C . LYS A 1 120 ? -3.936 7.378 14.382 1.00 90.31 120 LYS A C 1
ATOM 945 O O . LYS A 1 120 ? -4.212 8.085 15.349 1.00 90.31 120 LYS A O 1
ATOM 950 N N . GLY A 1 121 ? -3.101 7.793 13.427 1.00 85.00 121 GLY A N 1
ATOM 951 C CA . GLY A 1 121 ? -2.437 9.102 13.424 1.00 85.00 121 GLY A CA 1
ATOM 952 C C . GLY A 1 121 ? -1.268 9.259 14.407 1.00 85.00 121 GLY A C 1
ATOM 953 O O . GLY A 1 121 ? -0.724 10.357 14.512 1.00 85.00 121 GLY A O 1
ATOM 954 N N . GLN A 1 122 ? -0.855 8.193 15.095 1.00 87.25 122 GLN A N 1
ATOM 955 C CA . GLN A 1 122 ? 0.288 8.178 16.009 1.00 87.25 122 GLN A CA 1
ATOM 956 C C . GLN A 1 122 ? 1.399 7.283 15.448 1.00 87.25 122 GLN A C 1
ATOM 958 O O . GLN A 1 122 ? 1.132 6.173 15.004 1.00 87.25 122 GLN A O 1
ATOM 963 N N . GLY A 1 123 ? 2.651 7.741 15.493 1.00 89.31 123 GLY A N 1
ATOM 964 C CA . GLY A 1 123 ? 3.791 7.012 14.921 1.00 89.31 123 GLY A CA 1
ATOM 965 C C . GLY A 1 123 ? 4.137 7.465 13.502 1.00 89.31 123 GLY A C 1
ATOM 966 O O . GLY A 1 123 ? 3.912 8.625 13.142 1.00 89.31 123 GLY A O 1
ATOM 967 N N . SER A 1 124 ? 4.738 6.581 12.703 1.00 84.44 124 SER A N 1
ATOM 968 C CA . SER A 1 124 ? 5.137 6.902 11.326 1.00 84.44 124 SER A CA 1
ATOM 969 C C . SER A 1 124 ? 5.190 5.673 10.427 1.00 84.44 124 SER A C 1
ATOM 971 O O . SER A 1 124 ? 5.745 4.649 10.819 1.00 84.44 124 SER A O 1
ATOM 973 N N . LEU A 1 125 ? 4.732 5.823 9.187 1.00 85.62 125 LEU A N 1
ATOM 974 C CA . LEU A 1 125 ? 5.014 4.887 8.101 1.00 85.62 125 LEU A CA 1
ATOM 975 C C . LEU A 1 125 ? 6.253 5.357 7.314 1.00 85.62 125 LEU A C 1
ATOM 977 O O . LEU A 1 125 ? 6.461 6.553 7.090 1.00 85.62 125 LEU A O 1
ATOM 981 N N . ILE A 1 126 ? 7.081 4.403 6.908 1.00 86.00 126 ILE A N 1
ATOM 982 C CA . ILE A 1 126 ? 8.259 4.568 6.060 1.00 86.00 126 ILE A CA 1
ATOM 983 C C . ILE A 1 126 ? 8.073 3.603 4.887 1.00 86.00 126 ILE A C 1
ATOM 985 O O . ILE A 1 126 ? 7.815 2.422 5.095 1.00 86.00 126 ILE A O 1
ATOM 989 N N . ILE A 1 127 ? 8.221 4.084 3.655 1.00 84.62 127 ILE A N 1
ATOM 990 C CA . ILE A 1 127 ? 8.393 3.217 2.484 1.00 84.62 127 ILE A CA 1
ATOM 991 C C . ILE A 1 127 ? 9.866 3.310 2.113 1.00 84.62 127 ILE A C 1
ATOM 993 O O . ILE A 1 127 ? 10.357 4.408 1.831 1.00 84.62 127 ILE A O 1
ATOM 997 N N . GLY A 1 128 ? 10.576 2.188 2.194 1.00 82.12 128 GLY A N 1
ATOM 998 C CA . GLY A 1 128 ? 12.027 2.170 2.066 1.00 82.12 128 GLY A CA 1
ATOM 999 C C . GLY A 1 128 ? 12.539 0.865 1.483 1.00 82.12 128 GLY A C 1
ATOM 1000 O O . GLY A 1 128 ? 12.125 -0.205 1.915 1.00 82.12 128 GLY A O 1
ATOM 1001 N N . ASP A 1 129 ? 13.455 0.960 0.524 1.00 84.19 129 ASP A N 1
ATOM 1002 C CA . ASP A 1 129 ? 14.138 -0.194 -0.055 1.00 84.19 129 ASP A CA 1
ATOM 1003 C C . ASP A 1 129 ? 15.606 0.125 -0.350 1.00 84.19 129 ASP A C 1
ATOM 1005 O O . ASP A 1 129 ? 16.007 1.293 -0.314 1.00 84.19 129 ASP A O 1
ATOM 1009 N N . ALA A 1 130 ? 16.388 -0.910 -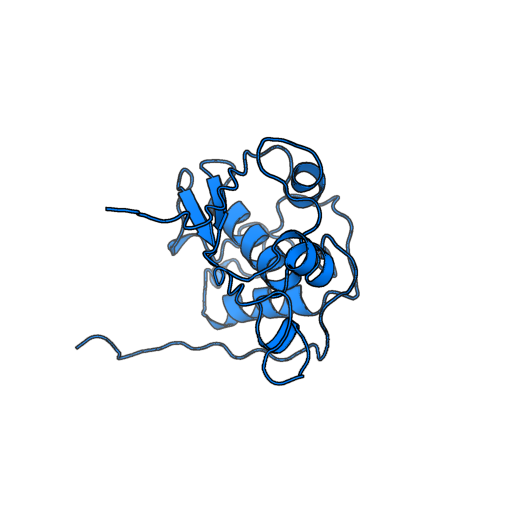0.653 1.00 84.00 130 ALA A N 1
ATOM 1010 C CA . ALA A 1 130 ? 17.789 -0.808 -1.055 1.00 84.00 130 ALA A CA 1
ATOM 1011 C C . ALA A 1 130 ? 17.997 -1.452 -2.441 1.00 84.00 130 ALA A C 1
ATOM 1013 O O . ALA A 1 130 ? 18.391 -2.619 -2.517 1.00 84.00 130 ALA A O 1
ATOM 1014 N N . PRO A 1 131 ? 17.710 -0.723 -3.538 1.00 84.44 131 PRO A N 1
ATOM 1015 C CA . PRO A 1 131 ? 17.865 -1.242 -4.896 1.00 84.44 131 PRO A CA 1
ATOM 1016 C C . PRO A 1 131 ? 19.306 -1.562 -5.265 1.00 84.44 131 PRO A C 1
ATOM 1018 O O . PRO A 1 131 ? 20.247 -1.175 -4.567 1.00 84.44 131 PRO A O 1
ATOM 1021 N N . GLN A 1 132 ? 19.492 -2.228 -6.409 1.00 84.50 132 GLN A N 1
ATOM 1022 C CA . GLN A 1 132 ? 20.839 -2.455 -6.924 1.00 84.50 132 GLN A CA 1
ATOM 1023 C C . GLN A 1 132 ? 21.567 -1.132 -7.185 1.00 84.50 132 GLN A C 1
ATOM 1025 O O . GLN A 1 132 ? 20.965 -0.127 -7.561 1.00 84.50 132 GLN A O 1
ATOM 1030 N N . MET A 1 133 ? 22.889 -1.151 -7.009 1.00 83.50 133 MET A N 1
ATOM 1031 C CA . MET A 1 133 ? 23.750 0.038 -7.075 1.00 83.50 133 MET A CA 1
ATOM 1032 C C . MET A 1 133 ? 23.660 0.812 -8.399 1.00 83.50 133 MET A C 1
ATOM 1034 O O . MET A 1 133 ? 23.886 2.016 -8.428 1.00 83.50 133 MET A O 1
ATOM 1038 N N . ASN A 1 134 ? 23.325 0.128 -9.491 1.00 88.75 134 ASN A N 1
ATOM 1039 C CA . ASN A 1 134 ? 23.157 0.681 -10.835 1.00 88.75 134 ASN A CA 1
ATOM 1040 C C . ASN A 1 134 ? 21.686 0.991 -11.183 1.00 88.75 134 ASN A C 1
ATOM 1042 O O . ASN A 1 134 ? 21.352 1.181 -12.355 1.00 88.75 134 ASN A O 1
ATOM 1046 N N . CYS A 1 135 ? 20.786 1.025 -10.200 1.00 87.44 135 CYS A N 1
ATOM 1047 C CA . CYS A 1 135 ? 19.414 1.460 -10.409 1.00 87.44 135 CYS A CA 1
ATOM 1048 C C . CYS A 1 135 ? 19.326 2.994 -10.491 1.00 87.44 135 CYS A C 1
ATOM 1050 O O . CYS A 1 135 ? 19.618 3.693 -9.525 1.00 87.44 135 CYS A O 1
ATOM 1052 N N . ASP A 1 136 ? 18.828 3.517 -11.611 1.00 89.62 136 ASP A N 1
ATOM 1053 C CA . ASP A 1 136 ? 18.351 4.894 -11.723 1.00 89.62 136 ASP A CA 1
ATOM 1054 C C . ASP A 1 136 ? 17.011 5.049 -10.981 1.00 89.62 136 ASP A C 1
ATOM 1056 O O . ASP A 1 136 ? 15.949 4.656 -11.467 1.00 89.62 136 ASP A O 1
ATOM 1060 N N . LEU A 1 137 ? 17.080 5.574 -9.756 1.00 84.12 137 LEU A N 1
ATOM 1061 C CA . LEU A 1 137 ? 15.921 5.783 -8.886 1.00 84.12 137 LEU A CA 1
ATOM 1062 C C . LEU A 1 137 ? 14.874 6.743 -9.480 1.00 84.12 137 LEU A C 1
ATOM 1064 O O . LEU A 1 137 ? 13.705 6.359 -9.482 1.00 84.12 137 LEU A O 1
ATOM 1068 N N . PRO A 1 138 ? 15.229 7.943 -9.987 1.00 86.00 138 PRO A N 1
ATOM 1069 C CA . PRO A 1 138 ? 14.286 8.801 -10.704 1.00 86.00 138 PRO A CA 1
ATOM 1070 C C . PRO A 1 138 ? 13.525 8.067 -11.808 1.00 86.00 138 PRO A C 1
ATOM 1072 O O . PRO A 1 138 ? 12.295 8.061 -11.805 1.00 86.00 138 PRO A O 1
ATOM 1075 N N . THR A 1 139 ? 14.236 7.362 -12.692 1.00 89.12 139 THR A N 1
ATOM 1076 C CA . THR A 1 139 ? 13.589 6.620 -13.782 1.00 89.12 139 THR A CA 1
ATOM 1077 C C . THR A 1 139 ? 12.681 5.514 -13.247 1.00 89.12 139 THR A C 1
ATOM 1079 O O . THR A 1 139 ? 11.563 5.345 -13.735 1.00 89.12 139 THR A O 1
ATOM 1082 N N . LEU A 1 140 ? 13.119 4.772 -12.223 1.00 86.81 140 LEU A N 1
ATOM 1083 C CA . LEU A 1 140 ? 12.280 3.762 -11.577 1.00 86.81 140 LEU A CA 1
ATOM 1084 C C . LEU A 1 140 ? 10.991 4.384 -11.023 1.00 86.81 140 LEU A C 1
ATOM 1086 O O . LEU A 1 140 ? 9.912 3.845 -11.258 1.00 86.81 140 LEU A O 1
ATOM 1090 N N . PHE A 1 141 ? 11.105 5.505 -10.310 1.00 85.94 141 PHE A N 1
ATOM 1091 C CA . PHE A 1 141 ? 9.981 6.163 -9.649 1.00 85.94 141 PHE A CA 1
ATOM 1092 C C . PHE A 1 141 ? 9.002 6.787 -10.637 1.00 85.94 141 PHE A C 1
ATOM 1094 O O . PHE A 1 141 ? 7.793 6.693 -10.442 1.00 85.94 141 PHE A O 1
ATOM 1101 N N . SER A 1 142 ? 9.501 7.373 -11.721 1.00 85.06 142 SER A N 1
ATOM 1102 C CA . SER A 1 142 ? 8.653 7.884 -12.795 1.00 85.06 142 SER A CA 1
ATOM 1103 C C . SER A 1 142 ? 7.835 6.756 -13.423 1.00 85.06 142 SER A C 1
ATOM 1105 O O . SER A 1 142 ? 6.612 6.832 -13.540 1.00 85.06 142 SER A O 1
ATOM 1107 N N . ARG A 1 143 ? 8.506 5.645 -13.749 1.00 86.50 143 ARG A N 1
ATOM 1108 C CA . ARG A 1 143 ? 7.901 4.519 -14.471 1.00 86.50 143 ARG A CA 1
ATOM 1109 C C . ARG A 1 143 ? 6.954 3.670 -13.633 1.00 86.50 143 ARG A C 1
ATOM 1111 O O . ARG A 1 143 ? 6.063 3.056 -14.202 1.00 86.50 143 ARG A O 1
ATOM 1118 N N . ASN A 1 144 ? 7.148 3.599 -12.318 1.00 82.44 144 ASN A N 1
ATOM 1119 C CA . ASN A 1 144 ? 6.288 2.814 -11.429 1.00 82.44 144 ASN A CA 1
ATOM 1120 C C . ASN A 1 144 ? 5.229 3.659 -10.696 1.00 82.44 144 ASN A C 1
ATOM 1122 O O . ASN A 1 144 ? 4.527 3.125 -9.833 1.00 82.44 144 ASN A O 1
ATOM 1126 N N . GLY A 1 145 ? 5.127 4.955 -11.021 1.00 80.00 145 GLY A N 1
ATOM 1127 C CA . GLY A 1 145 ? 4.123 5.869 -10.477 1.00 80.00 145 GLY A CA 1
ATOM 1128 C C . GLY A 1 145 ? 4.415 6.423 -9.079 1.00 80.00 145 GLY A C 1
ATOM 1129 O O . GLY A 1 145 ? 3.484 6.808 -8.371 1.00 80.00 145 GLY A O 1
ATOM 1130 N N . LEU A 1 146 ? 5.682 6.454 -8.658 1.00 77.94 146 LEU A N 1
ATOM 1131 C CA . LEU A 1 146 ? 6.133 7.013 -7.374 1.00 77.94 146 LEU A CA 1
ATOM 1132 C C . LEU A 1 146 ? 6.566 8.493 -7.437 1.00 77.94 146 LEU A C 1
ATOM 1134 O O . LEU A 1 146 ? 6.919 9.068 -6.401 1.00 77.94 146 LEU A O 1
ATOM 1138 N N . GLU A 1 147 ? 6.550 9.140 -8.604 1.00 70.75 147 GLU A N 1
ATOM 1139 C CA . GLU A 1 147 ? 6.871 10.571 -8.722 1.00 70.75 147 GLU A CA 1
ATOM 1140 C C . GLU A 1 147 ? 5.712 11.495 -8.287 1.00 70.75 147 GLU A C 1
ATOM 1142 O O . GLU A 1 147 ? 4.576 11.271 -8.711 1.00 70.75 147 GLU A O 1
ATOM 1147 N N . PRO A 1 148 ? 5.957 12.614 -7.556 1.00 50.88 148 PRO A N 1
ATOM 1148 C CA . PRO A 1 148 ? 7.088 12.977 -6.683 1.00 50.88 148 PRO A CA 1
ATOM 1149 C C . PRO A 1 148 ? 6.875 12.673 -5.177 1.00 50.88 148 PRO A C 1
ATOM 1151 O O . PRO A 1 148 ? 6.171 13.390 -4.459 1.00 50.88 148 PRO A O 1
ATOM 1154 N N . VAL A 1 149 ? 7.619 11.696 -4.646 1.00 37.38 149 VAL A N 1
ATOM 1155 C CA . VAL A 1 149 ? 7.969 11.597 -3.215 1.00 37.38 149 VAL A CA 1
ATOM 1156 C C . VAL A 1 149 ? 9.480 11.780 -3.065 1.00 37.38 149 VAL A C 1
ATOM 1158 O O . VAL A 1 149 ? 10.237 10.818 -2.969 1.00 37.38 149 VAL A O 1
ATOM 1161 N N . GLN A 1 150 ? 9.940 13.033 -3.035 1.00 32.56 150 GLN A N 1
ATOM 1162 C CA . GLN A 1 150 ? 11.306 13.355 -2.625 1.00 32.56 150 GLN A CA 1
ATOM 1163 C C . GLN A 1 150 ? 11.287 13.927 -1.203 1.00 32.56 150 GLN A C 1
ATOM 1165 O O . GLN A 1 150 ? 10.866 15.048 -0.948 1.00 32.56 150 GLN A O 1
ATOM 1170 N N . LEU A 1 151 ? 11.660 13.052 -0.268 1.00 37.72 151 LEU A N 1
ATOM 1171 C CA . LEU A 1 151 ? 12.588 13.278 0.843 1.00 37.72 151 LEU A CA 1
ATOM 1172 C C . LEU A 1 151 ? 12.685 14.734 1.354 1.00 37.72 151 LEU A C 1
ATOM 1174 O O . LEU A 1 151 ? 13.332 15.579 0.749 1.00 37.72 151 LEU A O 1
ATOM 1178 N N . LYS A 1 152 ? 12.144 14.937 2.566 1.00 27.81 152 LYS A N 1
ATOM 1179 C CA . LYS A 1 152 ? 11.923 16.191 3.319 1.00 27.81 152 LYS A CA 1
ATOM 1180 C C . LYS A 1 152 ? 10.675 16.971 2.906 1.00 27.81 152 LYS A C 1
ATOM 1182 O O . LYS A 1 152 ? 10.760 17.984 2.239 1.00 27.81 152 LYS A O 1
ATOM 1187 N N . GLY A 1 153 ? 9.551 16.562 3.495 1.00 35.62 153 GLY A N 1
ATOM 1188 C CA . GLY A 1 153 ? 8.423 17.451 3.766 1.00 35.62 153 GLY A CA 1
ATOM 1189 C C . GLY A 1 153 ? 7.639 17.916 2.538 1.00 35.62 153 GLY A C 1
ATOM 1190 O O . GLY A 1 153 ? 8.105 18.718 1.747 1.00 35.62 153 GLY A O 1
ATOM 1191 N N . SER A 1 154 ? 6.36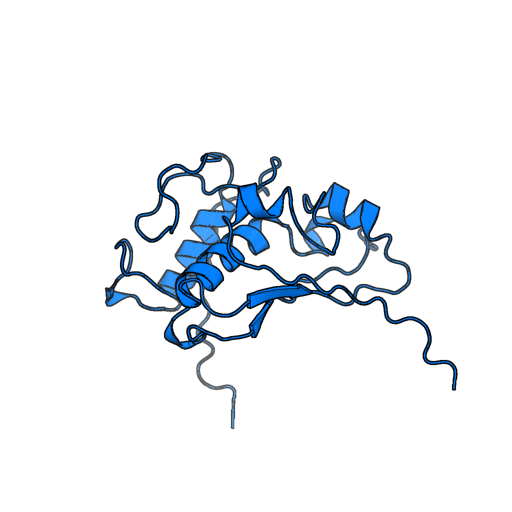8 17.511 2.497 1.00 42.56 154 SER A N 1
ATOM 1192 C CA . SER A 1 154 ? 5.262 18.186 1.797 1.00 42.56 154 SER A CA 1
ATOM 1193 C C . SER A 1 154 ? 5.349 18.366 0.272 1.00 42.56 154 SER A C 1
ATOM 1195 O O . SER A 1 154 ? 6.001 19.272 -0.227 1.00 42.56 154 SER A O 1
ATOM 1197 N N . SER A 1 155 ? 4.508 17.615 -0.448 1.00 32.81 155 SER A N 1
ATOM 1198 C CA . SER A 1 155 ? 3.330 18.197 -1.135 1.00 32.81 155 SER A CA 1
ATOM 1199 C C . SER A 1 155 ? 2.457 17.122 -1.805 1.00 32.81 155 SER A C 1
ATOM 1201 O O . SER A 1 155 ? 1.231 17.212 -1.743 1.00 32.81 155 SER A O 1
ATOM 1203 N N . LEU A 1 156 ? 3.041 16.032 -2.318 1.00 37.62 156 LEU A N 1
ATOM 1204 C CA . LEU A 1 156 ? 2.259 14.925 -2.888 1.00 37.62 156 LEU A CA 1
ATOM 1205 C C . LEU A 1 156 ? 1.650 14.029 -1.799 1.00 37.62 156 LEU A C 1
ATOM 1207 O O . LEU A 1 156 ? 0.468 13.706 -1.823 1.00 37.62 156 LEU A O 1
ATOM 1211 N N . LEU A 1 157 ? 2.423 13.718 -0.755 1.00 42.09 157 LEU A N 1
ATOM 1212 C CA . LEU A 1 157 ? 1.985 12.868 0.362 1.00 42.09 157 LEU A CA 1
ATOM 1213 C C . LEU A 1 157 ? 0.837 13.474 1.187 1.00 42.09 157 LEU A C 1
ATOM 1215 O O . LEU A 1 157 ? 0.053 12.735 1.771 1.00 42.09 157 LEU A O 1
ATOM 1219 N N . SER A 1 158 ? 0.679 14.801 1.193 1.00 39.97 158 SER A N 1
ATOM 1220 C CA . SER A 1 158 ? -0.500 15.462 1.774 1.00 39.97 158 SER A CA 1
ATOM 1221 C C . SER A 1 158 ? -1.782 15.195 0.983 1.00 39.97 158 SER A C 1
ATOM 1223 O O . SER A 1 158 ? -2.851 15.144 1.588 1.00 39.97 158 SER A O 1
ATOM 1225 N N . SER A 1 159 ? -1.678 14.992 -0.335 1.00 37.16 159 SER A N 1
ATOM 1226 C CA . SER A 1 159 ? -2.798 14.600 -1.200 1.00 37.16 159 SER A CA 1
ATOM 1227 C C . SER A 1 159 ? -3.150 13.117 -1.037 1.00 37.16 159 SER A C 1
ATOM 1229 O O . SER A 1 159 ? -4.331 12.783 -1.077 1.00 37.16 159 SER A O 1
ATOM 1231 N N . ILE A 1 160 ? -2.158 12.251 -0.792 1.00 41.72 160 ILE A N 1
ATOM 1232 C CA . ILE A 1 160 ? -2.353 10.798 -0.651 1.00 41.72 160 ILE A CA 1
ATOM 1233 C C . ILE A 1 160 ? -2.734 10.389 0.780 1.00 41.72 160 ILE A C 1
ATOM 1235 O O . ILE A 1 160 ? -3.524 9.471 0.949 1.00 41.72 160 ILE A O 1
ATOM 1239 N N . PHE A 1 161 ? -2.212 11.046 1.825 1.00 43.88 161 PHE A N 1
ATOM 1240 C CA . PHE A 1 161 ? -2.251 10.520 3.202 1.00 43.88 161 PHE A CA 1
ATOM 1241 C C . PHE A 1 161 ? -2.722 11.509 4.288 1.00 43.88 161 PHE A C 1
ATOM 1243 O O . PHE A 1 161 ? -2.809 11.139 5.459 1.00 43.88 161 PHE A O 1
ATOM 1250 N N . GLY A 1 162 ? -3.117 12.738 3.927 1.00 37.28 162 GLY A N 1
ATOM 1251 C CA . GLY A 1 162 ? -3.507 13.766 4.905 1.00 37.28 162 GLY A CA 1
ATOM 1252 C C . GLY A 1 162 ? -2.327 14.227 5.777 1.00 37.28 162 GLY A C 1
ATOM 1253 O O . GLY A 1 162 ? -1.210 13.747 5.641 1.00 37.28 162 GLY A O 1
ATOM 1254 N N . LYS A 1 163 ? -2.535 15.208 6.664 1.00 35.38 163 LYS A N 1
ATOM 1255 C CA . LYS A 1 163 ? -1.473 15.949 7.393 1.00 35.38 163 LYS A CA 1
ATOM 1256 C C . LYS A 1 163 ? -0.623 15.131 8.399 1.00 35.38 163 LYS A C 1
ATOM 1258 O O . LYS A 1 163 ? 0.100 15.730 9.195 1.00 35.38 163 LYS A O 1
ATOM 1263 N N . ASN A 1 164 ? -0.674 13.800 8.384 1.00 35.50 164 ASN A N 1
ATOM 1264 C CA . ASN A 1 164 ? 0.099 12.959 9.298 1.00 35.50 164 ASN A CA 1
ATOM 1265 C C . ASN A 1 164 ? 1.537 12.768 8.786 1.00 35.50 164 ASN A C 1
ATOM 1267 O O . ASN A 1 164 ? 1.781 12.569 7.597 1.00 35.50 164 ASN A O 1
ATOM 1271 N N . LYS A 1 165 ? 2.511 12.881 9.697 1.00 37.72 165 LYS A N 1
ATOM 1272 C CA . LYS A 1 165 ? 3.950 12.868 9.399 1.00 37.72 165 LYS A CA 1
ATOM 1273 C C . LYS A 1 165 ? 4.398 11.500 8.862 1.00 37.72 165 LYS A C 1
ATOM 1275 O O . LYS A 1 165 ? 4.705 10.598 9.633 1.00 37.72 165 LYS A O 1
ATOM 1280 N N . LEU A 1 166 ? 4.514 11.377 7.543 1.00 40.03 166 LEU A N 1
ATOM 1281 C CA . LEU A 1 166 ? 5.296 10.320 6.903 1.00 40.03 166 LEU A CA 1
ATOM 1282 C C . LEU A 1 166 ? 6.778 10.729 6.902 1.00 40.03 166 LEU A C 1
ATOM 1284 O O . LEU A 1 166 ? 7.121 11.801 6.398 1.00 40.03 166 LEU A O 1
ATOM 1288 N N . ILE A 1 167 ? 7.662 9.899 7.461 1.00 37.75 167 ILE A N 1
ATOM 1289 C CA . ILE A 1 167 ? 9.116 10.086 7.353 1.00 37.75 167 ILE A CA 1
ATOM 1290 C C . ILE A 1 167 ? 9.609 9.083 6.316 1.00 37.75 167 ILE A C 1
ATOM 1292 O O . ILE A 1 167 ? 9.826 7.924 6.624 1.00 37.75 167 ILE A O 1
ATOM 1296 N N . THR A 1 168 ? 9.816 9.501 5.075 1.00 39.44 168 THR A N 1
ATOM 1297 C CA . THR A 1 168 ? 10.505 8.662 4.086 1.00 39.44 168 THR A CA 1
ATOM 1298 C C . THR A 1 168 ? 12.015 8.803 4.279 1.00 39.44 168 THR A C 1
ATOM 1300 O O . THR A 1 168 ? 12.540 9.916 4.189 1.00 39.44 168 THR A O 1
ATOM 1303 N N . ARG A 1 169 ? 12.724 7.700 4.543 1.00 35.41 169 ARG A N 1
ATOM 1304 C CA . ARG A 1 169 ? 14.188 7.615 4.430 1.00 35.41 169 ARG A CA 1
ATOM 1305 C C . ARG A 1 169 ? 14.516 6.540 3.399 1.00 35.41 169 ARG A C 1
ATOM 1307 O O . ARG A 1 169 ? 14.213 5.376 3.620 1.00 35.41 169 ARG A O 1
ATOM 1314 N N . LEU A 1 170 ? 15.137 6.951 2.300 1.00 39.88 170 LEU A N 1
ATOM 1315 C CA . LEU A 1 170 ? 15.716 6.068 1.292 1.00 39.88 170 LEU A CA 1
ATOM 1316 C C . LEU A 1 170 ? 17.225 6.311 1.327 1.00 39.88 170 LEU A C 1
ATOM 1318 O O . LEU A 1 170 ? 17.669 7.435 1.097 1.00 39.88 170 LEU A O 1
ATOM 1322 N N . GLY A 1 171 ? 17.989 5.297 1.726 1.00 30.19 171 GLY A N 1
ATOM 1323 C CA . GLY A 1 171 ? 19.447 5.338 1.723 1.00 30.19 171 GLY A CA 1
ATOM 1324 C C . GLY A 1 171 ? 19.967 4.593 0.502 1.00 30.19 171 GLY A C 1
ATOM 1325 O O . GLY A 1 171 ? 19.565 3.458 0.270 1.00 30.19 171 GLY A O 1
ATOM 1326 N N . SER A 1 172 ? 20.863 5.207 -0.265 1.00 33.94 172 SER A N 1
ATOM 1327 C CA . SER A 1 172 ? 21.777 4.445 -1.110 1.00 33.94 172 SER A CA 1
ATOM 1328 C C . SER A 1 172 ? 22.894 3.889 -0.224 1.00 33.94 172 SER A C 1
ATOM 1330 O O . SER A 1 172 ? 23.423 4.598 0.635 1.00 33.94 172 SER A O 1
ATOM 1332 N N . CYS A 1 173 ? 23.273 2.625 -0.419 1.00 31.12 173 CYS A N 1
ATOM 1333 C CA . CYS A 1 173 ? 24.556 2.131 0.077 1.00 31.12 173 CYS A CA 1
ATOM 1334 C C . CYS A 1 173 ? 25.671 2.823 -0.720 1.00 31.12 173 CYS A C 1
ATOM 1336 O O . CYS A 1 173 ? 26.121 2.319 -1.745 1.00 31.12 173 CYS A O 1
ATOM 1338 N N . GLY A 1 174 ? 26.079 4.013 -0.279 1.00 31.28 174 GLY A N 1
ATOM 1339 C CA . GLY A 1 174 ? 27.368 4.585 -0.647 1.00 31.28 174 GLY A CA 1
ATOM 1340 C C . GLY A 1 174 ? 28.481 3.746 -0.022 1.00 31.28 174 GLY A C 1
ATOM 1341 O O . GLY A 1 174 ? 28.348 3.316 1.123 1.00 31.28 174 GLY A O 1
ATOM 1342 N N . ASN A 1 175 ? 29.533 3.481 -0.797 1.00 30.33 175 ASN A N 1
ATOM 1343 C CA . ASN A 1 175 ? 30.688 2.664 -0.430 1.00 30.33 175 ASN A CA 1
ATOM 1344 C C . ASN A 1 175 ? 31.093 2.824 1.043 1.00 30.33 175 ASN A C 1
ATOM 1346 O O . ASN A 1 175 ? 31.587 3.876 1.447 1.00 30.33 175 ASN A O 1
ATOM 1350 N N . ALA A 1 176 ? 30.984 1.739 1.810 1.00 33.12 176 ALA A N 1
ATOM 1351 C CA . ALA A 1 176 ? 31.904 1.508 2.910 1.00 33.12 176 ALA A CA 1
ATOM 1352 C C . ALA A 1 176 ? 33.268 1.184 2.281 1.00 33.12 176 ALA A C 1
ATOM 1354 O O . ALA A 1 176 ? 33.604 0.027 2.039 1.00 33.12 176 ALA A O 1
ATOM 1355 N N . SER A 1 177 ? 34.011 2.223 1.905 1.00 31.91 177 SER A N 1
ATOM 1356 C CA . SER A 1 177 ? 35.461 2.116 1.787 1.00 31.91 177 SER A CA 1
ATOM 1357 C C . SER A 1 177 ? 36.029 2.000 3.202 1.00 31.91 177 SER A C 1
ATOM 1359 O O . SER A 1 177 ? 35.611 2.759 4.076 1.00 31.91 177 SER A O 1
ATOM 1361 N N . ALA A 1 178 ? 36.900 1.003 3.370 1.00 31.72 178 ALA A N 1
ATOM 1362 C CA . ALA A 1 178 ? 37.566 0.570 4.597 1.00 31.72 178 ALA A CA 1
ATOM 1363 C C . ALA A 1 178 ? 38.129 1.694 5.480 1.00 31.72 178 ALA A C 1
ATOM 1365 O O . ALA A 1 178 ? 38.552 2.733 4.924 1.00 31.72 178 ALA A O 1
#